Protein AF-A0A351KE47-F1 (afdb_monomer)

Foldseek 3Di:
DDDDDDDPDPPDPPVVDDPPPPDPDDPDDPDDDQKDKDWDWDFDDWDADPPDNKIKTKTFAQAQPDKIKMAMGGPAWWKFWDDPNRHGDGTDDRSIDIADHRGITMMITDHPCPDD

Sequence (116 aa):
TPIISYQGAQFKNNTTYFVITNPDTKDLPLDYSAFEIMGDVILSTVKKREGKDDLVIRFYNPDRAVNREAAFKGAEGEVYESTLDENPILKIDDGKIKVGTCEVKSIIYSPINIGR

Radius of gyration: 18.28 Å; Cα contacts (8 Å, |Δi|>4): 196; chains: 1; bounding box: 32×36×56 Å

Secondary structure (DSSP, 8-state):
---------TT-----S------S---S-SS--SEEEEESSEEEEEEEPTTSSPEEEEEE---SS--EEEEEEESSEEEEEE-TTS-EEEE-SS-EEEE-TT-EEEEEEEE-----

Solvent-accessible surface area (backbone atoms only — not comparable to full-atom values): 7388 Å² total; per-residue (Å²): 131,87,86,84,80,78,84,80,61,101,82,64,91,70,90,82,60,87,78,78,79,77,65,97,66,85,84,71,64,93,81,76,67,79,56,47,78,47,65,73,57,42,81,74,46,78,46,68,35,87,98,48,91,31,35,34,39,29,37,35,24,87,39,83,86,54,67,33,49,34,42,49,45,64,76,54,62,50,38,25,38,27,47,95,86,72,47,77,77,47,80,44,88,83,33,66,44,79,29,46,51,64,28,76,45,33,33,37,40,40,63,62,77,75,79,129

Mean predicted aligned error: 10.81 Å

Structure (mmCIF, N/CA/C/O backbone):
data_AF-A0A351KE47-F1
#
_entry.id   AF-A0A351KE47-F1
#
loop_
_atom_site.group_PDB
_atom_site.id
_atom_site.type_symbol
_atom_site.label_atom_id
_atom_site.label_alt_id
_atom_site.label_comp_id
_atom_site.label_asym_id
_atom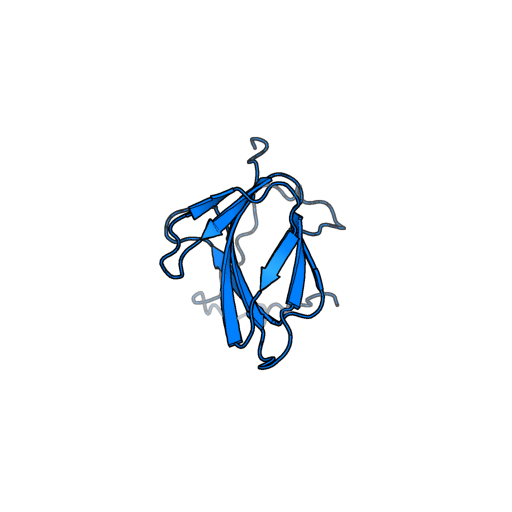_site.label_entity_id
_atom_site.label_seq_id
_atom_site.pdbx_PDB_ins_code
_atom_site.Cartn_x
_atom_site.Cartn_y
_atom_site.Cartn_z
_atom_site.occupancy
_atom_site.B_iso_or_equiv
_atom_site.auth_seq_id
_atom_site.auth_comp_id
_atom_site.auth_asym_id
_atom_site.auth_atom_id
_atom_site.pdbx_PDB_model_num
ATOM 1 N N . THR A 1 1 ? -4.425 -19.258 9.412 1.00 41.00 1 THR A N 1
ATOM 2 C CA . THR A 1 1 ? -3.682 -19.986 10.463 1.00 41.00 1 THR A CA 1
ATOM 3 C C . THR A 1 1 ? -4.041 -19.386 11.805 1.00 41.00 1 THR A C 1
ATOM 5 O O . THR A 1 1 ? -3.817 -18.191 11.951 1.00 41.00 1 THR A O 1
ATOM 8 N N . PRO A 1 2 ? -4.648 -20.120 12.751 1.00 32.34 2 PRO A N 1
ATOM 9 C CA . PRO A 1 2 ? -4.945 -19.556 14.063 1.00 32.34 2 PRO A CA 1
ATOM 10 C C . PRO A 1 2 ? -3.640 -19.299 14.822 1.00 32.34 2 PRO A C 1
ATOM 12 O O . PRO A 1 2 ? -2.743 -20.143 14.837 1.00 32.34 2 PRO A O 1
ATOM 15 N N . ILE A 1 3 ? -3.530 -18.125 15.441 1.00 37.03 3 ILE A N 1
ATOM 16 C CA . ILE A 1 3 ? -2.455 -17.827 16.386 1.00 37.03 3 ILE A CA 1
ATOM 17 C C . ILE A 1 3 ? -2.830 -18.511 17.700 1.00 37.03 3 ILE A C 1
ATOM 19 O O . ILE A 1 3 ? -3.773 -18.100 18.371 1.00 37.03 3 ILE A O 1
ATOM 23 N N . ILE A 1 4 ? -2.108 -19.571 18.054 1.00 43.22 4 ILE A N 1
ATOM 24 C CA . ILE A 1 4 ? -2.236 -20.236 19.352 1.00 43.22 4 ILE A CA 1
ATOM 25 C C . ILE A 1 4 ? -1.148 -19.655 20.255 1.00 43.22 4 ILE A C 1
ATOM 27 O O . ILE A 1 4 ? 0.037 -19.894 20.027 1.00 43.22 4 ILE A O 1
ATOM 31 N N . SER A 1 5 ? -1.538 -18.872 21.263 1.00 45.22 5 SER A N 1
ATOM 32 C CA . SER A 1 5 ? -0.629 -18.429 22.320 1.00 45.22 5 SER A CA 1
ATOM 33 C C . SER A 1 5 ? -0.775 -19.343 23.538 1.00 45.22 5 SER A C 1
ATOM 35 O O . SER A 1 5 ? -1.878 -19.631 24.000 1.00 45.22 5 SER A O 1
ATOM 37 N N . TYR A 1 6 ? 0.350 -19.828 24.058 1.00 42.88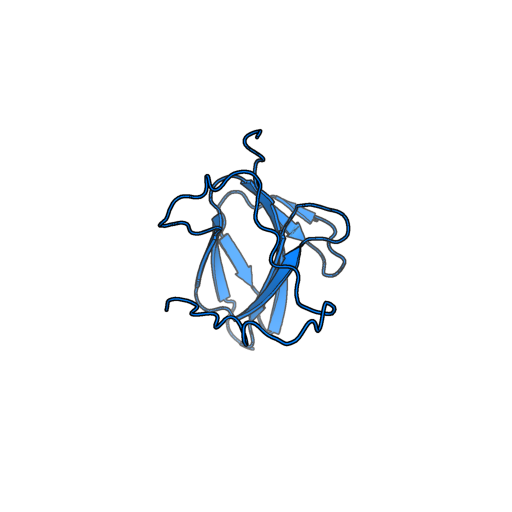 6 TYR A N 1
ATOM 38 C CA . TYR A 1 6 ? 0.385 -20.581 25.307 1.00 42.88 6 TYR A CA 1
ATOM 39 C C . TYR A 1 6 ? 0.663 -19.610 26.454 1.00 42.88 6 TYR A C 1
ATOM 41 O O . TYR A 1 6 ? 1.695 -18.936 26.460 1.00 42.88 6 TYR A O 1
ATOM 49 N N . GLN A 1 7 ? -0.230 -19.551 27.447 1.00 44.59 7 GLN A N 1
ATOM 50 C CA . GLN A 1 7 ? 0.125 -18.964 28.736 1.00 44.59 7 GLN A CA 1
ATOM 51 C C . GLN A 1 7 ? 1.203 -19.839 29.381 1.00 44.59 7 GLN A C 1
ATOM 53 O O . GLN A 1 7 ? 0.963 -20.985 29.763 1.00 44.59 7 GLN A O 1
ATOM 58 N N . GLY A 1 8 ? 2.415 -19.296 29.481 1.00 38.25 8 GLY A N 1
ATOM 59 C CA . GLY A 1 8 ? 3.509 -19.929 30.198 1.00 38.25 8 GLY A CA 1
ATOM 60 C C . GLY A 1 8 ? 3.243 -19.922 31.700 1.00 38.25 8 GLY A C 1
ATOM 61 O O . GLY A 1 8 ? 3.549 -18.938 32.355 1.00 38.25 8 GLY A O 1
ATOM 62 N N . ALA A 1 9 ? 2.725 -21.044 32.204 1.00 44.25 9 ALA A N 1
ATOM 63 C CA . ALA A 1 9 ? 2.771 -21.526 33.587 1.00 44.25 9 ALA A CA 1
ATOM 64 C C . ALA A 1 9 ? 2.211 -20.617 34.708 1.00 44.25 9 ALA A C 1
ATOM 66 O O . ALA A 1 9 ? 2.675 -19.515 34.975 1.00 44.25 9 ALA A O 1
ATOM 67 N N . GLN A 1 10 ? 1.298 -21.190 35.494 1.00 46.72 10 GLN A N 1
ATOM 68 C CA . GLN A 1 10 ? 0.552 -20.574 36.603 1.00 46.72 10 GLN A CA 1
ATOM 69 C C . GLN A 1 10 ? 1.398 -20.131 37.829 1.00 46.72 10 GLN A C 1
ATOM 71 O O . GLN A 1 10 ? 0.829 -19.774 38.852 1.00 46.72 10 GLN A O 1
ATOM 76 N N . PHE A 1 11 ? 2.740 -20.143 37.771 1.00 48.31 11 PHE A N 1
ATOM 77 C CA . PHE A 1 11 ? 3.593 -19.973 38.966 1.00 48.31 11 PHE A CA 1
ATOM 78 C C . PHE A 1 11 ? 4.885 -19.154 38.788 1.00 48.31 11 PHE A C 1
ATOM 80 O O . PHE A 1 11 ? 5.755 -19.202 39.657 1.00 48.31 11 PHE A O 1
ATOM 87 N N . LYS A 1 12 ? 5.050 -18.365 37.718 1.00 43.16 12 LYS A N 1
ATOM 88 C CA . LYS A 1 12 ? 6.166 -17.400 37.640 1.00 43.16 12 LYS A CA 1
ATOM 89 C C . LYS A 1 12 ? 5.663 -16.013 37.254 1.00 43.16 12 LYS A C 1
ATOM 91 O O . LYS A 1 12 ? 5.354 -15.753 36.101 1.00 43.16 12 LYS A O 1
ATOM 96 N N . ASN A 1 13 ? 5.597 -15.118 38.238 1.00 44.00 13 ASN A N 1
ATOM 97 C CA . ASN A 1 13 ? 5.457 -13.677 38.038 1.00 44.00 13 ASN A CA 1
ATOM 98 C C . ASN A 1 13 ? 6.695 -13.150 37.283 1.00 44.00 13 ASN A C 1
ATOM 100 O O . ASN A 1 13 ? 7.624 -12.690 37.940 1.00 44.00 13 ASN A O 1
ATOM 104 N N . ASN A 1 14 ? 6.761 -13.198 35.941 1.00 37.78 14 ASN A N 1
ATOM 105 C CA . ASN A 1 14 ? 7.672 -12.263 35.268 1.00 37.78 14 ASN A CA 1
ATOM 106 C C . ASN A 1 14 ? 7.128 -10.841 35.217 1.00 37.78 14 ASN A C 1
ATOM 108 O O . ASN A 1 14 ? 7.978 -9.996 35.234 1.00 37.78 14 ASN A O 1
ATOM 112 N N . THR A 1 15 ? 5.846 -10.461 35.183 1.00 41.84 15 THR A N 1
ATOM 113 C CA . THR A 1 15 ? 5.404 -9.026 35.103 1.00 41.84 15 THR A CA 1
ATOM 114 C C . THR A 1 15 ? 6.065 -8.099 34.042 1.00 41.84 15 THR A C 1
ATOM 116 O O . THR A 1 15 ? 5.586 -6.996 33.828 1.00 41.84 15 THR A O 1
ATOM 119 N N . THR A 1 16 ? 7.074 -8.541 33.292 1.00 42.34 16 THR A N 1
ATOM 120 C CA . THR A 1 16 ? 7.743 -7.869 32.167 1.00 42.34 16 THR A CA 1
ATOM 121 C C . THR A 1 16 ? 7.185 -8.407 30.849 1.00 42.34 16 THR A C 1
ATOM 123 O O . THR A 1 16 ? 7.882 -8.538 29.845 1.00 42.34 16 THR A O 1
ATOM 126 N N . TYR A 1 17 ? 5.939 -8.873 30.896 1.00 42.75 17 TYR A N 1
ATOM 127 C CA . TYR A 1 17 ? 5.290 -9.606 29.827 1.00 42.75 17 TYR A CA 1
ATOM 128 C C . TYR A 1 17 ? 4.590 -8.629 28.898 1.00 42.75 17 TYR A C 1
ATOM 130 O O . TYR A 1 17 ? 3.966 -7.677 29.359 1.00 42.75 17 TYR A O 1
ATOM 138 N N . PHE A 1 18 ? 4.667 -8.905 27.597 1.00 44.03 18 PHE A N 1
A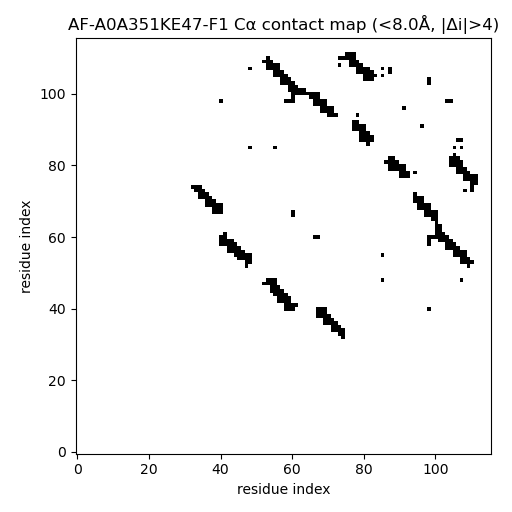TOM 139 C CA . PHE A 1 18 ? 3.775 -8.352 26.586 1.00 44.03 18 PHE A CA 1
ATOM 140 C C . PHE A 1 18 ? 2.354 -8.238 27.146 1.00 44.03 18 PHE A C 1
ATOM 142 O O . PHE A 1 18 ? 1.674 -9.245 27.357 1.00 44.03 18 PHE A O 1
ATOM 149 N N . VAL A 1 19 ? 1.926 -7.007 27.419 1.00 50.25 19 VAL A N 1
ATOM 150 C CA . VAL A 1 19 ? 0.553 -6.722 27.812 1.00 50.25 19 VAL A CA 1
ATOM 151 C C . VAL A 1 19 ? -0.270 -6.876 26.547 1.00 50.25 19 VAL A C 1
ATOM 153 O O . VAL A 1 19 ? -0.312 -5.984 25.704 1.00 50.25 19 VAL A O 1
ATOM 156 N N . ILE A 1 20 ? -0.894 -8.039 26.387 1.00 54.09 20 ILE A N 1
ATOM 157 C CA . ILE A 1 20 ? -2.021 -8.162 25.472 1.00 54.09 20 ILE A CA 1
ATOM 158 C C . ILE A 1 20 ? -3.135 -7.374 26.150 1.00 54.09 20 ILE A C 1
ATOM 160 O O . ILE A 1 20 ? -3.738 -7.846 27.114 1.00 54.09 20 ILE A O 1
ATOM 164 N N . THR A 1 21 ? -3.332 -6.131 25.714 1.00 54.06 21 THR A N 1
ATOM 165 C CA . THR A 1 21 ? -4.446 -5.304 26.162 1.00 54.06 21 THR A CA 1
ATOM 166 C C . THR A 1 21 ? -5.727 -6.063 25.852 1.00 54.06 21 THR A C 1
ATOM 168 O O . THR A 1 21 ? -6.050 -6.320 24.695 1.00 54.06 21 THR A O 1
ATOM 171 N N . ASN A 1 22 ? -6.426 -6.496 26.899 1.00 57.59 22 ASN A N 1
ATOM 172 C CA . ASN A 1 22 ? -7.755 -7.060 26.750 1.00 57.59 22 ASN A CA 1
ATOM 173 C C . ASN A 1 22 ? -8.682 -5.857 26.536 1.00 57.59 22 ASN A C 1
ATOM 175 O O . ASN A 1 22 ? -8.801 -5.050 27.458 1.00 57.59 22 ASN A O 1
ATOM 179 N N . PRO A 1 23 ? -9.241 -5.659 25.332 1.00 62.56 23 PRO A N 1
ATOM 180 C CA . PRO A 1 23 ? -10.085 -4.503 25.083 1.00 62.56 23 PRO A CA 1
ATOM 181 C C . PRO A 1 23 ? -11.357 -4.613 25.930 1.00 62.56 23 PRO A C 1
ATOM 183 O O . PRO A 1 23 ? -11.851 -5.721 26.160 1.00 62.56 23 PRO A O 1
ATOM 186 N N . ASP A 1 24 ? -11.881 -3.470 26.374 1.00 60.19 24 ASP A N 1
ATOM 187 C CA . ASP A 1 24 ? -13.102 -3.408 27.187 1.00 60.19 24 ASP A CA 1
ATOM 188 C C . ASP A 1 24 ? -14.310 -4.002 26.442 1.00 60.19 24 ASP A C 1
ATOM 190 O O . ASP A 1 24 ? -15.202 -4.585 27.059 1.00 60.19 24 ASP A O 1
ATOM 194 N N . THR A 1 25 ? -14.296 -3.931 25.106 1.00 63.22 25 THR A N 1
ATOM 195 C CA . THR A 1 25 ? -15.291 -4.542 24.223 1.00 63.22 25 THR A CA 1
ATOM 196 C C . THR A 1 25 ? -14.632 -5.345 23.095 1.00 63.22 25 THR A C 1
ATOM 198 O O . THR A 1 25 ? -13.545 -5.021 22.608 1.00 63.22 25 THR A O 1
ATOM 201 N N . LYS A 1 26 ? -15.266 -6.453 22.690 1.00 65.06 26 LYS A N 1
ATOM 202 C CA . LYS A 1 26 ? -14.775 -7.382 21.654 1.00 65.06 26 LYS A CA 1
ATOM 203 C C . LYS A 1 26 ? -15.735 -7.383 20.472 1.00 65.06 26 LYS A C 1
ATOM 205 O O . LYS A 1 26 ? -16.341 -8.401 20.158 1.00 65.06 26 LYS A O 1
ATOM 210 N N . ASP A 1 27 ? -15.849 -6.224 19.837 1.00 74.44 27 ASP A N 1
ATOM 211 C CA . ASP A 1 27 ? -16.890 -5.963 18.834 1.00 74.44 27 ASP A CA 1
ATOM 212 C C . ASP A 1 27 ? -16.406 -6.168 17.388 1.00 74.44 27 ASP A C 1
ATOM 214 O O . ASP A 1 27 ? -17.112 -5.838 16.439 1.00 74.44 27 ASP A O 1
ATOM 218 N N . LEU A 1 28 ? -15.190 -6.695 17.192 1.00 75.69 28 LEU A N 1
ATOM 219 C CA . LEU A 1 28 ? -14.679 -6.991 15.852 1.00 75.69 28 LEU A CA 1
ATOM 220 C C . LEU A 1 28 ? -15.325 -8.275 15.307 1.00 75.69 28 LEU A C 1
ATOM 222 O O . LEU A 1 28 ? -15.395 -9.271 16.035 1.00 75.69 28 LEU A O 1
ATOM 226 N N . PRO A 1 29 ? -15.762 -8.286 14.034 1.00 80.62 29 PRO A N 1
ATOM 227 C CA . PRO A 1 29 ? -16.315 -9.484 13.423 1.00 80.62 29 PRO A CA 1
ATOM 228 C C . PRO A 1 29 ? -15.257 -10.590 13.349 1.00 80.62 29 PRO A C 1
ATOM 230 O O . PRO A 1 29 ? -14.061 -10.323 13.234 1.00 80.62 29 PRO A O 1
ATOM 233 N N . LEU A 1 30 ? -15.713 -11.846 13.419 1.00 81.62 30 LEU A N 1
ATOM 234 C CA . LEU A 1 30 ? -14.836 -13.023 13.380 1.00 81.62 30 LEU A CA 1
ATOM 235 C C . LEU A 1 30 ? -14.048 -13.114 12.068 1.00 81.62 30 LEU A C 1
ATOM 237 O O . LEU A 1 30 ? -12.884 -13.511 12.079 1.00 81.62 30 LEU A O 1
ATOM 241 N N . ASP A 1 31 ? -14.673 -12.689 10.972 1.00 83.81 31 ASP A N 1
ATOM 242 C CA . ASP A 1 31 ? -14.062 -12.573 9.656 1.00 83.81 31 ASP A CA 1
ATOM 243 C C . ASP A 1 31 ? -13.902 -11.088 9.315 1.00 83.81 31 ASP A C 1
ATOM 245 O O . ASP A 1 31 ? -14.874 -10.385 9.033 1.00 83.81 31 ASP A O 1
ATOM 249 N N . TYR A 1 32 ? -12.662 -10.599 9.376 1.00 80.62 32 TYR A N 1
ATOM 250 C CA . TYR A 1 32 ? -12.331 -9.198 9.130 1.00 80.62 32 TYR A CA 1
ATOM 251 C C . TYR A 1 32 ? -11.027 -9.066 8.346 1.00 80.62 32 TYR A C 1
ATOM 253 O O . TYR A 1 32 ? -9.995 -9.613 8.740 1.00 80.62 32 TYR A O 1
ATOM 261 N N . SER A 1 33 ? -11.063 -8.279 7.271 1.00 83.50 33 SER A N 1
ATOM 262 C CA . SER A 1 33 ? -9.872 -7.803 6.574 1.00 83.50 33 SER A CA 1
ATOM 263 C C . SER A 1 33 ? -9.777 -6.292 6.746 1.00 83.50 33 SER A C 1
ATOM 265 O O . SER A 1 33 ? -10.689 -5.565 6.359 1.00 83.50 33 SER A O 1
ATOM 267 N N . ALA A 1 34 ? -8.683 -5.809 7.339 1.00 82.38 34 ALA A N 1
ATOM 268 C CA . ALA A 1 34 ? -8.466 -4.370 7.505 1.00 82.38 34 ALA A CA 1
ATOM 269 C C . ALA A 1 34 ? -8.275 -3.664 6.153 1.00 82.38 34 ALA A C 1
ATOM 271 O O . ALA A 1 34 ? -8.701 -2.522 5.971 1.00 82.38 34 ALA A O 1
ATOM 272 N N . PHE A 1 35 ? -7.614 -4.353 5.224 1.00 89.00 35 PHE A N 1
ATOM 273 C CA . PHE A 1 35 ? -7.428 -3.957 3.838 1.00 89.00 35 PHE A CA 1
ATOM 274 C C . PHE A 1 35 ? -6.949 -5.160 3.019 1.00 89.00 35 PHE A C 1
ATOM 276 O O . PHE A 1 35 ? -6.375 -6.113 3.546 1.00 89.00 35 PHE A O 1
ATOM 283 N N . GLU A 1 36 ? -7.121 -5.073 1.710 1.00 90.81 36 GLU A N 1
ATOM 284 C CA . GLU A 1 36 ? -6.645 -6.034 0.727 1.00 90.81 36 GLU A CA 1
ATOM 285 C C . GLU A 1 36 ? -5.700 -5.343 -0.258 1.00 90.81 36 GLU A C 1
ATOM 287 O O . GLU A 1 36 ? -5.894 -4.184 -0.633 1.00 90.81 36 GLU A O 1
ATOM 292 N N . ILE A 1 37 ? -4.667 -6.070 -0.679 1.00 92.25 37 ILE A N 1
ATOM 293 C CA . ILE A 1 37 ? -3.718 -5.641 -1.706 1.00 92.25 37 ILE A CA 1
ATOM 294 C C . ILE A 1 37 ? -3.651 -6.745 -2.753 1.00 92.25 37 ILE A C 1
ATOM 296 O O . ILE A 1 37 ? -3.415 -7.906 -2.424 1.00 92.25 37 ILE A O 1
ATOM 300 N N . MET A 1 38 ? -3.827 -6.375 -4.016 1.00 92.62 38 MET A N 1
ATOM 301 C CA . MET A 1 38 ? -3.719 -7.273 -5.163 1.00 92.62 38 MET A CA 1
ATOM 302 C C . MET A 1 38 ? -2.720 -6.703 -6.164 1.00 92.62 38 MET A C 1
ATOM 304 O O . MET A 1 38 ? -2.702 -5.497 -6.376 1.00 92.62 38 MET A O 1
ATOM 308 N N . GLY A 1 39 ? -1.923 -7.545 -6.817 1.00 92.06 39 GLY A N 1
ATOM 309 C CA . GLY A 1 39 ? -0.987 -7.115 -7.858 1.00 92.06 39 GLY A CA 1
ATOM 310 C C . GLY A 1 39 ? 0.399 -7.727 -7.705 1.00 92.06 39 GLY A C 1
ATOM 311 O O . GLY A 1 39 ? 0.654 -8.494 -6.780 1.00 92.06 39 GLY A O 1
ATOM 312 N N . ASP A 1 40 ? 1.285 -7.381 -8.634 1.00 91.50 40 ASP A N 1
ATOM 313 C CA . ASP A 1 40 ? 2.648 -7.918 -8.708 1.00 91.50 40 ASP A CA 1
ATOM 314 C C . ASP A 1 40 ? 3.660 -6.893 -8.176 1.00 91.50 40 ASP A C 1
ATOM 316 O O . ASP A 1 40 ? 4.451 -6.312 -8.917 1.00 91.50 40 ASP A O 1
ATOM 320 N N . VAL A 1 41 ? 3.557 -6.602 -6.877 1.00 93.50 41 VAL A N 1
ATOM 321 C CA . VAL A 1 41 ? 4.452 -5.700 -6.139 1.00 93.50 41 VAL A CA 1
ATOM 322 C C . VAL A 1 41 ? 4.816 -6.312 -4.792 1.00 93.50 41 VAL A C 1
ATOM 324 O O . VAL A 1 41 ? 4.075 -7.118 -4.232 1.00 93.50 41 VAL A O 1
ATOM 327 N N . ILE A 1 42 ? 5.940 -5.885 -4.225 1.00 95.06 42 ILE A N 1
ATOM 328 C CA . ILE A 1 42 ? 6.347 -6.294 -2.883 1.00 95.06 42 ILE A CA 1
ATOM 329 C C . ILE A 1 42 ? 5.750 -5.320 -1.869 1.00 95.06 42 ILE A C 1
ATOM 331 O O . ILE A 1 42 ? 6.064 -4.132 -1.896 1.00 95.06 42 ILE A O 1
ATOM 335 N N . LEU A 1 43 ? 4.938 -5.820 -0.937 1.00 95.06 43 LEU A N 1
ATOM 336 C CA . LEU A 1 43 ? 4.535 -5.072 0.254 1.00 95.06 43 LEU A CA 1
ATOM 337 C C . LEU 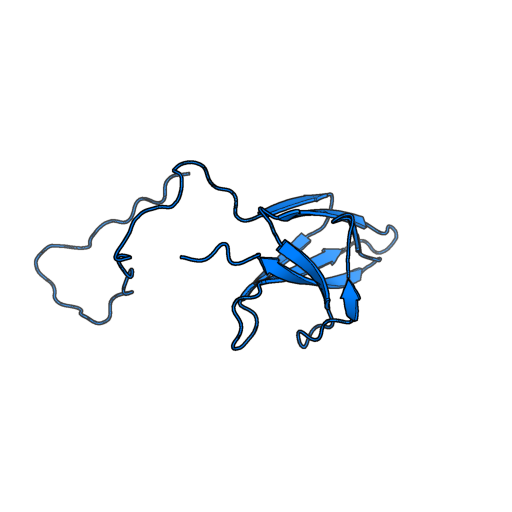A 1 43 ? 5.704 -5.044 1.244 1.00 95.06 43 LEU A C 1
ATOM 339 O O . LEU A 1 43 ? 6.039 -6.064 1.843 1.00 95.06 43 LEU A O 1
ATOM 343 N N . SER A 1 44 ? 6.345 -3.889 1.404 1.00 93.44 44 SER A N 1
ATOM 344 C CA . SER A 1 44 ? 7.560 -3.760 2.216 1.00 93.44 44 SER A CA 1
ATOM 345 C C . SER A 1 44 ? 7.294 -3.245 3.626 1.00 93.44 44 SER A C 1
ATOM 347 O O . SER A 1 44 ? 8.071 -3.516 4.540 1.00 93.44 44 SER A O 1
ATOM 349 N N . THR A 1 45 ? 6.227 -2.473 3.838 1.00 94.94 45 THR A N 1
ATOM 350 C CA . THR A 1 45 ? 5.915 -1.903 5.156 1.00 94.94 45 THR A CA 1
ATOM 351 C C . THR A 1 45 ? 4.423 -1.673 5.316 1.00 94.94 45 THR A C 1
ATOM 353 O O . THR A 1 45 ? 3.777 -1.157 4.408 1.00 94.94 45 THR A O 1
ATOM 356 N N . VAL A 1 46 ? 3.915 -1.994 6.506 1.00 94.75 46 VAL A N 1
ATOM 357 C CA . VAL A 1 46 ? 2.629 -1.530 7.033 1.00 94.75 46 VAL A CA 1
ATOM 358 C C . VAL A 1 46 ? 2.882 -1.087 8.471 1.00 94.75 46 VAL A C 1
ATOM 360 O O . VAL A 1 46 ? 3.322 -1.890 9.293 1.00 94.75 46 VAL A O 1
ATOM 363 N N . LYS A 1 47 ? 2.654 0.189 8.778 1.00 93.62 47 LYS A N 1
ATOM 364 C CA . LYS A 1 47 ? 2.810 0.740 10.134 1.00 93.62 47 LYS A CA 1
ATOM 365 C C . LYS A 1 47 ? 1.764 1.812 10.402 1.00 93.62 47 LYS A C 1
ATOM 367 O O . LYS A 1 47 ? 1.211 2.372 9.463 1.00 93.62 47 LYS A O 1
ATOM 372 N N . LYS A 1 48 ? 1.542 2.152 11.671 1.00 92.88 48 LYS A N 1
ATOM 373 C CA . LYS A 1 48 ? 0.881 3.418 12.006 1.00 92.88 48 LYS A CA 1
ATOM 374 C C . LYS A 1 48 ? 1.780 4.591 11.635 1.00 92.88 48 LYS A C 1
ATOM 376 O O . LYS A 1 48 ? 2.991 4.533 11.855 1.00 92.88 48 LYS A O 1
ATOM 381 N N . ARG A 1 49 ? 1.182 5.646 11.102 1.00 91.50 49 ARG A N 1
ATOM 382 C CA . ARG A 1 49 ? 1.832 6.936 10.907 1.00 91.50 49 ARG A CA 1
ATOM 383 C C . ARG A 1 49 ? 2.244 7.514 12.257 1.00 91.50 49 ARG A C 1
ATOM 385 O O . ARG A 1 49 ? 1.568 7.309 13.265 1.00 91.50 49 ARG A O 1
ATOM 392 N N . GLU A 1 50 ? 3.372 8.208 12.300 1.00 85.12 50 GLU A N 1
ATOM 393 C CA . GLU A 1 50 ? 3.876 8.729 13.570 1.00 85.12 50 GLU A CA 1
ATOM 394 C C . GLU A 1 50 ? 2.891 9.730 14.198 1.00 85.12 50 GLU A C 1
ATOM 396 O O . GLU A 1 50 ? 2.469 10.699 13.565 1.00 85.12 50 GLU A O 1
ATOM 401 N N . GLY A 1 51 ? 2.477 9.457 15.440 1.00 85.50 51 GLY A N 1
ATOM 402 C CA . GLY A 1 51 ? 1.539 10.299 16.190 1.00 85.50 51 GLY A CA 1
ATOM 403 C C . GLY A 1 51 ? 0.115 10.368 15.622 1.00 85.50 51 GLY A C 1
ATOM 404 O O . GLY A 1 51 ? -0.648 11.234 16.045 1.00 85.50 51 GLY A O 1
ATOM 405 N N . LYS A 1 52 ? -0.251 9.502 14.666 1.00 88.12 52 LYS A N 1
ATOM 406 C CA . LYS A 1 52 ? -1.563 9.501 14.003 1.00 88.12 52 LYS A CA 1
ATOM 407 C C . LYS A 1 52 ? -2.132 8.087 13.900 1.00 88.12 52 LYS A C 1
ATOM 409 O O . LYS A 1 52 ? -1.410 7.098 14.004 1.00 88.12 52 LYS A O 1
ATOM 414 N N . ASP A 1 53 ? -3.439 7.997 13.678 1.00 86.88 53 ASP A N 1
ATOM 415 C CA . ASP A 1 53 ? -4.129 6.715 13.494 1.00 86.88 53 ASP A CA 1
ATOM 416 C C . ASP A 1 53 ? -4.131 6.216 12.043 1.00 86.88 53 ASP A C 1
ATOM 418 O O . ASP A 1 53 ? -4.549 5.087 11.786 1.00 86.88 53 ASP A O 1
ATOM 422 N N . ASP A 1 54 ? -3.599 7.014 11.114 1.00 91.81 54 ASP A N 1
ATOM 423 C CA . ASP A 1 54 ? -3.416 6.614 9.721 1.00 91.81 54 ASP A CA 1
ATOM 424 C C . ASP A 1 54 ? -2.436 5.434 9.600 1.00 91.81 54 ASP A C 1
ATOM 426 O O . ASP A 1 54 ? -1.492 5.294 10.385 1.00 91.81 54 ASP A O 1
ATOM 430 N N . LEU A 1 55 ? -2.599 4.618 8.560 1.00 93.56 55 LEU A N 1
ATOM 431 C CA . LEU A 1 55 ? -1.642 3.580 8.187 1.00 93.56 55 LEU A CA 1
ATOM 432 C C . LEU A 1 55 ? -0.731 4.068 7.062 1.00 93.56 55 LEU A C 1
ATOM 434 O O . LEU A 1 55 ? -1.199 4.570 6.047 1.00 93.56 55 LEU A O 1
ATOM 438 N N . VAL A 1 56 ? 0.573 3.858 7.213 1.00 95.88 56 VAL A N 1
ATOM 439 C CA . VAL A 1 56 ? 1.571 4.015 6.152 1.00 95.88 56 VAL A CA 1
ATOM 440 C C . VAL A 1 56 ? 1.819 2.653 5.532 1.00 95.88 56 VAL A C 1
ATOM 442 O O . VAL A 1 56 ? 2.195 1.706 6.232 1.00 95.88 56 VAL A O 1
ATOM 445 N N . ILE A 1 57 ? 1.632 2.565 4.219 1.00 95.50 57 ILE A N 1
ATOM 446 C CA . ILE A 1 57 ? 1.781 1.334 3.447 1.00 95.50 57 ILE A CA 1
ATOM 447 C C . ILE A 1 57 ? 2.781 1.587 2.325 1.00 95.50 57 ILE A C 1
ATOM 449 O O . ILE A 1 57 ? 2.663 2.567 1.590 1.00 95.50 57 ILE A O 1
ATOM 453 N N . ARG A 1 58 ? 3.789 0.720 2.200 1.00 96.75 58 ARG A N 1
ATOM 454 C CA . ARG A 1 58 ? 4.849 0.865 1.196 1.00 96.75 58 ARG A CA 1
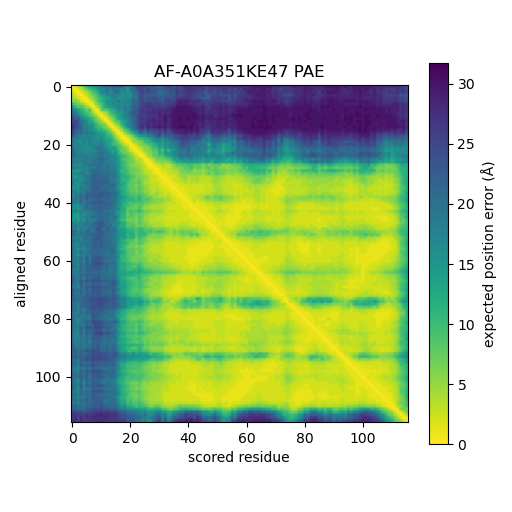ATOM 455 C C . ARG A 1 58 ? 4.925 -0.331 0.270 1.00 96.75 58 ARG A C 1
ATOM 457 O O . ARG A 1 58 ? 4.930 -1.479 0.713 1.00 96.75 58 ARG A O 1
ATOM 464 N N . PHE A 1 59 ? 5.067 -0.024 -1.009 1.00 96.62 59 PHE A N 1
ATOM 465 C CA . PHE A 1 59 ? 5.235 -0.972 -2.095 1.00 96.62 59 PHE A CA 1
ATOM 466 C C . PHE A 1 59 ? 6.617 -0.807 -2.703 1.00 96.62 59 PHE A C 1
ATOM 468 O O . PHE A 1 59 ? 7.146 0.301 -2.767 1.00 96.62 59 PHE A O 1
ATOM 475 N N . TYR A 1 60 ? 7.190 -1.903 -3.172 1.00 96.69 60 TYR A N 1
ATOM 476 C CA . TYR A 1 60 ? 8.436 -1.899 -3.914 1.00 96.69 60 TYR A CA 1
ATOM 477 C C . TYR A 1 60 ? 8.300 -2.740 -5.178 1.00 96.69 60 TYR A C 1
ATOM 479 O O . TYR A 1 60 ? 7.804 -3.868 -5.135 1.00 96.69 60 TYR A O 1
ATOM 487 N N . ASN A 1 61 ? 8.766 -2.192 -6.295 1.00 96.94 61 ASN A N 1
ATOM 488 C CA . ASN A 1 61 ? 8.908 -2.915 -7.548 1.00 96.94 61 ASN A CA 1
ATOM 489 C C . ASN A 1 61 ? 10.400 -3.185 -7.821 1.00 96.94 61 ASN A C 1
ATOM 491 O O . ASN A 1 61 ? 11.126 -2.245 -8.141 1.00 96.94 61 ASN A O 1
ATOM 495 N N . PRO A 1 62 ? 10.878 -4.441 -7.726 1.00 95.44 62 PRO A N 1
ATOM 496 C CA . PRO A 1 62 ? 12.271 -4.779 -8.023 1.00 95.44 62 PRO A CA 1
ATOM 497 C C . PRO A 1 62 ? 12.588 -4.854 -9.525 1.00 95.44 62 PRO A C 1
ATOM 499 O O . PRO A 1 62 ? 13.754 -5.017 -9.891 1.00 95.44 62 PRO A O 1
ATOM 502 N N . ASP A 1 63 ? 11.575 -4.801 -10.392 1.00 95.88 63 ASP A N 1
ATOM 503 C CA . ASP A 1 63 ? 11.737 -4.924 -11.836 1.00 95.88 63 ASP A CA 1
ATOM 504 C C . ASP A 1 63 ? 12.411 -3.672 -12.415 1.00 95.88 63 ASP A C 1
ATOM 506 O O . ASP A 1 63 ? 12.096 -2.537 -12.053 1.00 95.88 63 ASP A O 1
ATOM 510 N N . ARG A 1 64 ? 13.361 -3.889 -13.327 1.00 95.25 64 ARG A N 1
ATOM 511 C CA . ARG A 1 64 ? 14.146 -2.828 -13.974 1.00 95.25 64 ARG A CA 1
ATOM 512 C C . ARG A 1 64 ? 13.571 -2.386 -15.314 1.00 95.25 64 ARG A C 1
ATOM 514 O O . ARG A 1 64 ? 14.011 -1.373 -15.845 1.00 95.25 64 ARG A O 1
ATOM 521 N N . ALA A 1 65 ? 12.659 -3.165 -15.882 1.00 95.25 65 ALA A N 1
ATOM 522 C CA . ALA A 1 65 ? 12.141 -2.971 -17.229 1.00 95.25 65 ALA A CA 1
ATOM 523 C C . ALA A 1 65 ? 10.638 -2.680 -17.242 1.00 95.25 65 ALA A C 1
ATOM 525 O O . ALA A 1 65 ? 10.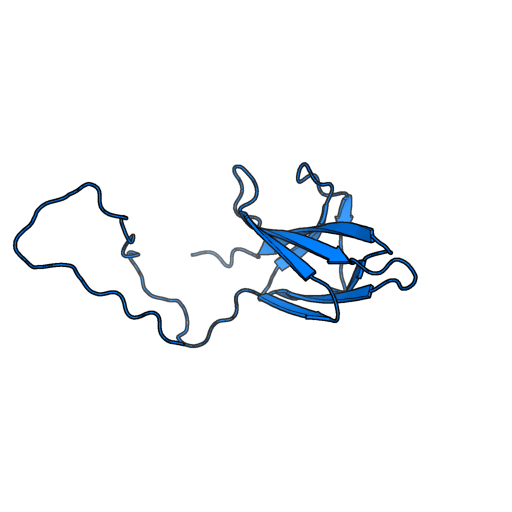161 -2.003 -18.151 1.00 95.25 65 ALA A O 1
ATOM 526 N N . VAL A 1 66 ? 9.891 -3.184 -16.255 1.00 96.06 66 VAL A N 1
ATOM 527 C CA . VAL A 1 66 ? 8.426 -3.149 -16.266 1.00 96.06 66 VAL A CA 1
ATOM 528 C C . VAL A 1 66 ? 7.872 -2.434 -15.035 1.00 96.06 66 VAL A C 1
ATOM 530 O O . VAL A 1 66 ? 8.196 -2.766 -13.894 1.00 96.06 66 VAL A O 1
ATOM 533 N N . ASN A 1 67 ? 6.991 -1.460 -15.271 1.00 95.19 67 ASN A N 1
ATOM 534 C CA . ASN A 1 67 ? 6.182 -0.858 -14.215 1.00 95.19 67 ASN A CA 1
ATOM 535 C C . ASN A 1 67 ? 5.142 -1.865 -13.725 1.00 95.19 67 ASN A C 1
ATOM 537 O O . ASN A 1 67 ? 4.555 -2.604 -14.514 1.00 95.19 67 ASN A O 1
ATOM 541 N N . ARG A 1 68 ? 4.882 -1.860 -12.425 1.00 95.44 68 ARG A N 1
ATOM 542 C CA . ARG A 1 68 ? 3.906 -2.742 -11.795 1.00 95.44 68 ARG A CA 1
ATOM 543 C C . ARG A 1 68 ? 2.733 -1.938 -11.273 1.00 95.44 68 ARG A C 1
ATOM 545 O O . ARG A 1 68 ? 2.833 -0.738 -11.026 1.00 95.44 68 ARG A O 1
ATOM 552 N N . GLU A 1 69 ? 1.609 -2.612 -11.117 1.00 94.00 69 GLU A N 1
ATOM 553 C CA . GLU A 1 69 ? 0.409 -2.021 -10.548 1.00 94.00 69 GLU A CA 1
ATOM 554 C C . GLU A 1 69 ? -0.063 -2.866 -9.374 1.00 94.00 69 GLU A C 1
ATOM 556 O O . GLU A 1 69 ? 0.034 -4.098 -9.388 1.00 94.00 69 GLU A O 1
ATOM 561 N N . ALA A 1 70 ? -0.577 -2.177 -8.365 1.00 93.62 70 ALA A N 1
ATOM 562 C CA . ALA A 1 70 ? -1.283 -2.766 -7.251 1.00 93.62 70 ALA A CA 1
ATOM 563 C C . ALA A 1 70 ? -2.665 -2.131 -7.126 1.00 93.62 70 ALA A C 1
ATOM 565 O O . ALA A 1 70 ? -2.840 -0.940 -7.378 1.00 93.62 70 ALA A O 1
ATOM 566 N N . ALA A 1 71 ? -3.645 -2.923 -6.725 1.00 93.44 71 ALA A N 1
ATOM 567 C CA . ALA A 1 71 ? -4.943 -2.454 -6.287 1.00 93.44 71 ALA A CA 1
ATOM 568 C C . ALA A 1 71 ? -5.003 -2.575 -4.766 1.00 93.44 71 ALA A C 1
ATOM 570 O O . ALA A 1 71 ? -4.782 -3.653 -4.213 1.00 93.44 71 ALA A O 1
ATOM 571 N N . PHE A 1 72 ? -5.290 -1.463 -4.104 1.00 92.06 72 PHE A N 1
ATOM 572 C CA . PHE A 1 72 ? -5.551 -1.385 -2.680 1.00 92.06 72 PHE A CA 1
ATOM 573 C C . PHE A 1 72 ? -7.050 -1.222 -2.450 1.00 92.06 72 PHE A C 1
ATOM 575 O O . PHE A 1 72 ? -7.690 -0.364 -3.059 1.00 92.06 72 PHE A O 1
ATOM 582 N N . LYS A 1 73 ? -7.598 -2.025 -1.541 1.00 89.25 73 LYS A N 1
ATOM 583 C CA . LYS A 1 73 ? -8.992 -1.943 -1.115 1.00 89.25 73 LYS A CA 1
ATOM 584 C C . LYS A 1 73 ? -9.053 -1.936 0.410 1.00 89.25 73 LYS A C 1
ATOM 586 O O . LYS A 1 73 ? -8.790 -2.953 1.042 1.00 89.25 73 LYS A O 1
ATOM 591 N N . GLY A 1 74 ? -9.369 -0.786 0.996 1.00 80.56 74 GLY A N 1
ATOM 592 C CA . GLY A 1 74 ? -9.648 -0.656 2.430 1.00 80.56 74 GLY A CA 1
ATOM 593 C C . GLY A 1 74 ? -11.110 -0.970 2.757 1.00 80.56 74 GLY A C 1
ATOM 594 O O . GLY A 1 74 ? -11.935 -1.060 1.849 1.00 80.56 74 GLY A O 1
ATOM 595 N N . ALA A 1 75 ? -11.422 -1.121 4.048 1.00 70.62 75 ALA A N 1
ATOM 596 C CA . ALA A 1 75 ? -12.801 -1.263 4.520 1.00 70.62 75 ALA A CA 1
ATOM 597 C C . ALA A 1 75 ? -13.637 -0.013 4.179 1.00 70.62 75 ALA A C 1
ATOM 599 O O . ALA A 1 75 ? -14.536 -0.093 3.351 1.00 70.62 75 ALA A O 1
ATOM 600 N N . GLU A 1 76 ? -13.284 1.140 4.753 1.00 78.75 76 GLU A N 1
ATOM 601 C CA . GLU A 1 76 ? -13.822 2.468 4.435 1.00 78.75 76 GLU A CA 1
ATOM 602 C C . GLU A 1 76 ? -12.770 3.512 4.831 1.00 78.75 76 GLU A C 1
ATOM 604 O O . GLU A 1 76 ? -12.305 3.529 5.973 1.00 78.75 76 GLU A O 1
ATOM 609 N N . GLY A 1 77 ? -12.348 4.371 3.904 1.00 85.06 77 GLY A N 1
ATOM 610 C CA . GLY A 1 77 ? -11.289 5.338 4.179 1.00 85.06 77 GLY A CA 1
ATOM 611 C C . GLY A 1 77 ? -10.783 6.064 2.947 1.00 85.06 77 GLY A C 1
ATOM 612 O O . GLY A 1 77 ? -11.149 5.748 1.817 1.00 85.06 77 GLY A O 1
ATOM 613 N N . GLU A 1 78 ? -9.914 7.036 3.185 1.00 91.62 78 GLU A N 1
ATOM 614 C CA . GLU A 1 78 ? -9.241 7.785 2.133 1.00 91.62 78 GLU A CA 1
ATOM 615 C C . GLU A 1 78 ? -7.814 7.279 1.942 1.00 91.62 78 GLU A C 1
ATOM 617 O O . GLU A 1 78 ? -7.136 6.900 2.900 1.00 91.62 78 GLU A O 1
ATOM 622 N N . VAL A 1 79 ? -7.352 7.283 0.694 1.00 93.88 79 VAL A N 1
ATOM 623 C CA . VAL A 1 79 ? -5.996 6.872 0.335 1.00 93.88 79 VAL A CA 1
ATOM 624 C C . VAL A 1 79 ? -5.279 8.048 -0.303 1.00 93.88 79 VAL A C 1
ATOM 626 O O . VAL A 1 79 ? -5.798 8.691 -1.215 1.00 93.88 79 VAL A O 1
ATOM 629 N N . TYR A 1 80 ? -4.065 8.307 0.162 1.00 95.12 80 TYR A N 1
ATOM 630 C CA . TYR A 1 80 ? -3.197 9.354 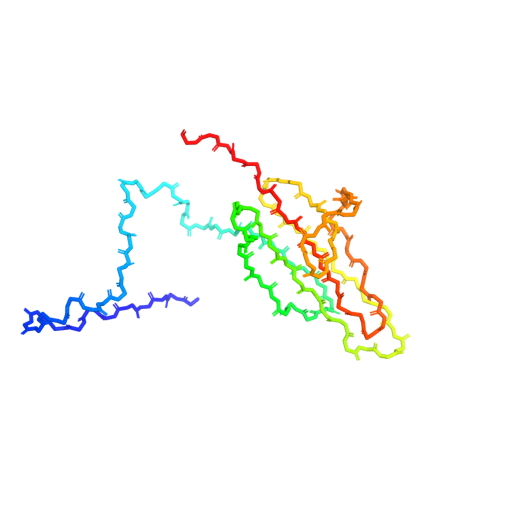-0.351 1.00 95.12 80 TYR A CA 1
ATOM 631 C C . TYR A 1 80 ? -1.855 8.759 -0.750 1.00 95.12 80 TYR A C 1
ATOM 633 O O . TYR A 1 80 ? -1.286 7.967 -0.007 1.00 95.12 80 TYR A O 1
ATOM 641 N N . GLU A 1 81 ? -1.306 9.166 -1.886 1.00 95.75 81 GLU A N 1
ATOM 642 C CA . GLU A 1 81 ? 0.120 9.002 -2.142 1.00 95.75 81 GLU A CA 1
ATOM 643 C C . GLU A 1 81 ? 0.907 9.837 -1.131 1.00 95.75 81 GLU A C 1
ATOM 645 O O . GLU A 1 81 ? 0.496 10.946 -0.778 1.00 95.75 81 GLU A O 1
ATOM 650 N N . SER A 1 82 ? 2.035 9.315 -0.660 1.00 95.81 82 SER A N 1
ATOM 651 C CA . SER A 1 82 ? 2.884 10.017 0.288 1.00 95.81 82 SER A CA 1
ATOM 652 C C . SER A 1 82 ? 4.353 9.953 -0.093 1.00 95.81 82 SER A C 1
ATOM 654 O O . SER A 1 82 ? 4.828 9.021 -0.740 1.00 95.81 82 SER A O 1
ATOM 656 N N . THR A 1 83 ? 5.106 10.921 0.405 1.00 94.88 83 THR A N 1
ATOM 657 C CA . THR A 1 83 ? 6.562 10.836 0.479 1.00 94.88 83 THR A CA 1
ATOM 658 C C . THR A 1 83 ? 6.997 9.795 1.526 1.00 94.88 83 THR A C 1
ATOM 660 O O . THR A 1 83 ? 6.188 9.278 2.309 1.00 94.88 83 THR A O 1
ATOM 663 N N . LEU A 1 84 ? 8.296 9.472 1.561 1.00 92.50 84 LEU A N 1
ATOM 664 C CA . LEU A 1 84 ? 8.860 8.534 2.542 1.00 92.50 84 LEU A CA 1
ATOM 665 C C . LEU A 1 84 ? 8.854 9.082 3.980 1.00 92.50 84 LEU A C 1
ATOM 667 O O . LEU A 1 84 ? 8.839 8.289 4.917 1.00 92.50 84 LEU A O 1
ATOM 671 N N . ASP A 1 85 ? 8.821 10.402 4.161 1.00 93.25 85 ASP A N 1
ATOM 672 C CA . ASP A 1 85 ? 8.630 11.100 5.442 1.00 93.25 85 ASP A CA 1
ATOM 673 C C . ASP A 1 85 ? 7.143 11.303 5.803 1.00 93.25 85 ASP A C 1
ATOM 675 O O . ASP A 1 85 ? 6.811 12.111 6.662 1.00 93.25 85 ASP A O 1
ATOM 679 N N . GLU A 1 86 ? 6.239 10.531 5.183 1.00 92.69 86 GLU A N 1
ATOM 680 C CA . GLU A 1 86 ? 4.823 10.429 5.569 1.00 92.69 86 GLU A CA 1
ATOM 681 C C . GLU A 1 86 ? 4.022 11.730 5.358 1.00 92.69 86 GLU A C 1
ATOM 683 O O . GLU A 1 86 ? 3.022 11.975 6.046 1.00 92.69 86 GLU A O 1
ATOM 688 N N . ASN A 1 87 ? 4.424 12.557 4.385 1.00 93.38 87 ASN A N 1
ATOM 689 C CA . ASN A 1 87 ? 3.665 13.728 3.952 1.00 93.38 87 ASN A CA 1
ATOM 690 C C . ASN A 1 87 ? 2.768 13.372 2.752 1.00 93.38 87 ASN A C 1
ATOM 692 O O . ASN A 1 87 ? 3.266 12.818 1.770 1.00 93.38 87 ASN A O 1
ATOM 696 N N . PRO A 1 88 ? 1.449 13.644 2.816 1.00 94.44 88 PRO A N 1
ATOM 697 C CA . PRO A 1 88 ? 0.533 13.352 1.718 1.00 94.44 88 PRO A CA 1
ATOM 698 C C . PRO A 1 88 ? 0.804 14.272 0.521 1.00 94.44 88 PRO A C 1
ATOM 700 O O . PRO A 1 88 ? 1.109 15.451 0.696 1.00 94.44 88 PRO A O 1
ATOM 703 N N . ILE A 1 89 ? 0.667 13.729 -0.687 1.00 94.31 89 ILE A N 1
ATOM 704 C CA . ILE A 1 89 ? 0.912 14.430 -1.953 1.00 94.31 89 ILE A CA 1
ATOM 705 C C . ILE A 1 89 ? -0.397 14.571 -2.735 1.00 94.31 89 ILE A C 1
ATOM 707 O O . ILE A 1 89 ? -0.842 15.683 -3.006 1.00 94.31 89 ILE A O 1
ATOM 711 N N . LEU A 1 90 ? -1.021 13.445 -3.094 1.00 94.50 90 LEU A N 1
ATOM 712 C CA . LEU A 1 90 ? -2.218 13.391 -3.937 1.00 94.50 90 LEU A CA 1
ATOM 713 C C . LEU A 1 90 ? -3.187 12.333 -3.420 1.00 94.50 90 LEU A C 1
ATOM 715 O O . LEU A 1 90 ? -2.763 11.286 -2.936 1.00 94.50 90 LEU A O 1
ATOM 719 N N . LYS A 1 91 ? -4.487 12.596 -3.548 1.00 93.69 91 LYS A N 1
ATOM 720 C CA . LYS A 1 91 ? -5.530 11.612 -3.247 1.00 93.69 91 LYS A CA 1
ATOM 721 C C . LYS A 1 91 ? -5.605 10.564 -4.362 1.00 93.69 91 LYS A C 1
ATOM 723 O O . LYS A 1 91 ? -5.485 10.905 -5.536 1.00 93.69 91 LYS A O 1
ATOM 728 N N . ILE A 1 92 ? -5.794 9.301 -3.985 1.00 92.56 92 ILE A N 1
ATOM 729 C CA . ILE A 1 92 ? -5.972 8.167 -4.896 1.00 92.56 92 ILE A CA 1
ATOM 730 C C . ILE A 1 92 ? -7.419 7.683 -4.766 1.00 92.56 92 ILE A C 1
ATOM 732 O O . ILE A 1 92 ? -7.765 7.035 -3.781 1.00 92.56 92 ILE A O 1
ATOM 736 N N . ASP A 1 93 ? -8.254 7.972 -5.764 1.00 85.31 93 ASP A N 1
ATOM 737 C CA . ASP A 1 93 ? -9.690 7.655 -5.702 1.00 85.31 93 ASP A CA 1
ATOM 738 C C . ASP A 1 93 ? -10.015 6.209 -6.130 1.00 85.31 93 ASP A C 1
ATOM 740 O O . ASP A 1 93 ? -10.901 5.576 -5.564 1.00 85.31 93 ASP A O 1
ATOM 744 N N . ASP A 1 94 ? -9.255 5.636 -7.069 1.00 83.44 94 ASP A N 1
ATOM 745 C CA . ASP A 1 94 ? -9.551 4.311 -7.648 1.00 83.44 94 ASP A CA 1
ATOM 746 C C . ASP A 1 94 ? -8.875 3.138 -6.913 1.00 83.44 94 ASP A C 1
ATOM 748 O O . ASP A 1 94 ? -8.939 1.992 -7.365 1.00 83.44 94 ASP A O 1
ATOM 752 N N . GLY A 1 95 ? -8.117 3.413 -5.845 1.00 85.62 95 GLY A N 1
ATOM 753 C CA . GLY A 1 95 ? -7.287 2.415 -5.154 1.00 85.62 95 GLY A CA 1
ATOM 754 C C . GLY A 1 95 ? -6.167 1.808 -6.015 1.00 85.62 95 GLY A C 1
ATOM 755 O O . GLY A 1 95 ? -5.457 0.913 -5.563 1.00 85.62 95 GLY A O 1
ATOM 756 N N . LYS A 1 96 ? -5.979 2.276 -7.256 1.00 93.00 96 LYS A N 1
ATOM 757 C CA . LYS A 1 96 ? -4.924 1.815 -8.165 1.00 93.00 96 LYS A CA 1
ATOM 758 C C . LYS A 1 96 ? -3.623 2.557 -7.903 1.00 93.00 96 LYS A C 1
ATOM 760 O O . LYS A 1 96 ? -3.563 3.781 -7.953 1.00 93.00 96 LYS A O 1
ATOM 765 N N . ILE A 1 97 ? -2.563 1.794 -7.692 1.00 93.94 97 ILE A N 1
ATOM 766 C CA . ILE A 1 97 ? -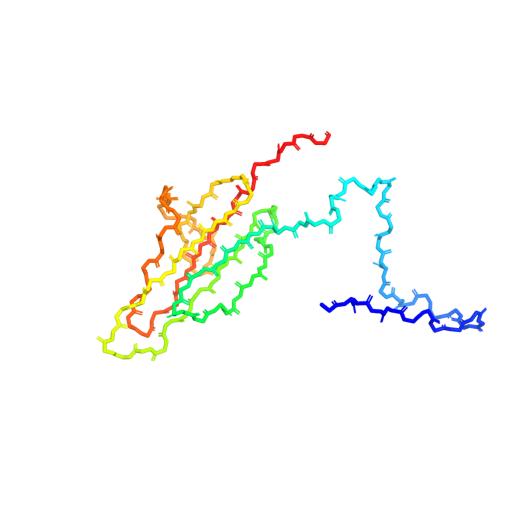1.244 2.275 -7.304 1.00 93.94 97 ILE A CA 1
ATOM 767 C C . ILE A 1 97 ? -0.257 1.802 -8.361 1.00 93.94 97 ILE A C 1
ATOM 769 O O . ILE A 1 97 ? 0.015 0.610 -8.488 1.00 93.94 97 ILE A O 1
ATOM 773 N N . LYS A 1 98 ? 0.282 2.743 -9.133 1.00 94.19 98 LYS A N 1
ATOM 774 C CA . LYS A 1 98 ? 1.321 2.463 -10.128 1.00 94.19 98 LYS A CA 1
ATOM 775 C C . LYS A 1 98 ? 2.684 2.585 -9.474 1.00 94.19 98 LYS A C 1
ATOM 777 O O . LYS A 1 98 ? 2.986 3.645 -8.939 1.00 94.19 98 LYS A O 1
ATOM 782 N N . VAL A 1 99 ? 3.490 1.535 -9.539 1.00 95.56 99 VAL A N 1
ATOM 783 C CA . VAL A 1 99 ? 4.845 1.478 -8.984 1.00 95.56 99 VAL A CA 1
ATOM 784 C C . VAL A 1 99 ? 5.828 1.298 -10.139 1.00 95.56 99 VAL A C 1
ATOM 786 O O . VAL A 1 99 ? 5.872 0.258 -10.799 1.00 95.56 99 VAL A O 1
ATOM 789 N N . GLY A 1 100 ? 6.593 2.342 -10.417 1.00 96.06 100 GLY A N 1
ATOM 790 C CA . GLY A 1 100 ? 7.615 2.393 -11.449 1.00 96.06 100 GLY A CA 1
ATOM 791 C C . GLY A 1 100 ? 8.748 1.395 -11.224 1.00 96.06 100 GLY A C 1
ATOM 792 O O . GLY A 1 100 ? 8.852 0.759 -10.176 1.00 96.06 100 GLY A O 1
ATOM 793 N N . THR A 1 101 ? 9.605 1.225 -12.224 1.00 96.88 101 THR A N 1
ATOM 794 C CA . THR A 1 101 ? 10.782 0.347 -12.132 1.00 96.88 101 THR A CA 1
ATOM 795 C C . THR A 1 101 ? 11.717 0.772 -11.003 1.00 96.88 101 THR A C 1
ATOM 797 O O . THR A 1 101 ? 12.077 1.949 -10.924 1.00 96.88 101 THR A O 1
ATOM 800 N N . CYS A 1 102 ? 12.152 -0.172 -10.165 1.00 96.00 102 CYS A N 1
ATOM 801 C CA . CYS A 1 102 ? 12.999 0.086 -8.992 1.00 96.00 102 CYS A CA 1
ATOM 802 C C . CYS A 1 102 ? 12.440 1.149 -8.022 1.00 96.00 102 CYS A C 1
ATOM 804 O O . CYS A 1 102 ? 13.206 1.751 -7.267 1.00 96.00 102 CYS A O 1
ATOM 806 N N . GLU A 1 103 ? 11.129 1.409 -8.036 1.00 96.38 103 GLU A N 1
ATOM 807 C CA . GLU A 1 103 ? 10.505 2.440 -7.206 1.00 96.38 103 GLU A CA 1
ATOM 808 C C . GLU A 1 103 ? 10.029 1.861 -5.870 1.00 96.38 103 GLU A C 1
ATOM 810 O O . GLU A 1 103 ? 9.427 0.784 -5.813 1.00 96.38 103 GLU A O 1
ATOM 815 N N . VAL A 1 104 ? 10.250 2.621 -4.794 1.00 96.69 104 VAL A N 1
ATOM 816 C CA . VAL A 1 104 ? 9.509 2.468 -3.539 1.00 96.69 104 VAL A CA 1
ATOM 817 C C . VAL A 1 104 ? 8.393 3.503 -3.522 1.00 96.69 104 VAL A C 1
ATOM 819 O O . VAL A 1 104 ? 8.665 4.700 -3.459 1.00 96.69 104 VAL A O 1
ATOM 822 N N . LYS A 1 105 ? 7.144 3.041 -3.542 1.00 96.19 105 LYS A N 1
ATOM 823 C CA . LYS A 1 105 ? 5.961 3.899 -3.458 1.00 96.19 105 LYS A CA 1
ATOM 824 C C . LYS A 1 105 ? 5.350 3.825 -2.071 1.00 96.19 105 LYS A C 1
ATOM 826 O O . LYS A 1 105 ? 5.199 2.735 -1.524 1.00 96.19 105 LYS A O 1
ATOM 831 N N . SER A 1 106 ? 4.992 4.972 -1.508 1.00 96.94 106 SER A N 1
ATOM 832 C CA . SER A 1 106 ? 4.350 5.065 -0.198 1.00 96.94 106 SER A CA 1
ATOM 833 C C . SER A 1 106 ? 2.943 5.627 -0.349 1.00 96.94 106 SER A C 1
ATOM 835 O O . SER A 1 106 ? 2.716 6.548 -1.131 1.00 96.94 106 SER A O 1
ATOM 837 N N . ILE A 1 107 ? 2.007 5.066 0.408 1.00 96.00 107 ILE A N 1
ATOM 838 C CA . ILE A 1 107 ? 0.655 5.591 0.557 1.00 96.00 107 ILE A CA 1
ATOM 839 C C . ILE A 1 107 ? 0.320 5.746 2.039 1.00 96.00 107 ILE A C 1
ATOM 841 O O . ILE A 1 107 ? 0.863 5.044 2.899 1.00 96.00 107 ILE A O 1
ATOM 845 N N . ILE A 1 108 ? -0.618 6.639 2.318 1.00 95.62 108 ILE A N 1
ATOM 846 C CA . ILE A 1 108 ? -1.272 6.803 3.607 1.00 95.62 108 ILE A CA 1
ATOM 847 C C . ILE A 1 108 ? -2.730 6.394 3.430 1.00 95.62 108 ILE A C 1
ATOM 849 O O . ILE A 1 108 ? -3.424 6.933 2.571 1.00 95.62 108 ILE A O 1
ATOM 853 N N . TYR A 1 109 ? -3.182 5.448 4.243 1.00 94.44 109 TYR A N 1
ATOM 854 C CA . TYR A 1 109 ? -4.584 5.077 4.361 1.00 94.44 109 TYR A CA 1
ATOM 855 C C . TYR A 1 109 ? -5.143 5.632 5.668 1.00 94.44 109 TYR A C 1
ATOM 857 O O . TYR A 1 109 ? -4.686 5.268 6.754 1.00 94.44 109 TYR A O 1
ATOM 865 N N . SER A 1 110 ? -6.137 6.500 5.546 1.00 91.38 110 SER A N 1
ATOM 866 C CA . SER A 1 110 ? -6.870 7.094 6.657 1.00 91.38 110 SER A CA 1
ATOM 867 C C . SER A 1 110 ? -8.239 6.415 6.741 1.00 91.38 110 SER A C 1
ATOM 869 O O . SER A 1 110 ? -9.143 6.796 5.990 1.00 91.38 110 SER A O 1
ATOM 871 N N . PRO A 1 111 ? -8.409 5.380 7.588 1.00 83.56 111 PRO A N 1
ATOM 872 C CA . PRO A 1 111 ? -9.708 4.743 7.764 1.00 83.56 111 PRO A CA 1
ATOM 873 C C . PRO A 1 111 ? -10.717 5.761 8.304 1.00 83.56 111 PRO A C 1
ATOM 875 O O . PRO A 1 111 ? -10.393 6.555 9.190 1.00 83.56 111 PRO A O 1
ATOM 878 N N . ILE A 1 112 ? -11.948 5.736 7.791 1.00 77.00 112 ILE A N 1
ATOM 879 C CA . ILE A 1 112 ? -13.038 6.502 8.393 1.00 77.00 112 ILE A CA 1
ATOM 880 C C . ILE A 1 112 ? -13.286 5.886 9.768 1.00 77.00 112 ILE A C 1
ATOM 882 O O . ILE A 1 112 ? -13.705 4.735 9.885 1.00 77.00 112 ILE A O 1
ATOM 886 N N . ASN A 1 113 ? -13.011 6.652 10.823 1.00 58.41 113 ASN A N 1
ATOM 887 C CA . ASN A 1 113 ? -13.468 6.299 12.158 1.00 58.41 113 ASN A CA 1
ATOM 888 C C . ASN A 1 113 ? -14.994 6.418 12.164 1.00 58.41 113 ASN A C 1
ATOM 890 O O . ASN A 1 113 ? -15.543 7.487 12.432 1.00 58.41 113 ASN A O 1
ATOM 894 N N . ILE A 1 114 ? -15.684 5.320 11.860 1.00 46.06 114 ILE A N 1
ATOM 895 C CA . ILE A 1 114 ? -17.075 5.155 12.270 1.00 46.06 114 ILE A CA 1
ATOM 896 C C . ILE A 1 114 ? -17.018 5.186 13.797 1.00 46.06 114 ILE A C 1
ATOM 898 O O . ILE A 1 114 ? -16.396 4.316 14.407 1.00 46.06 114 ILE A O 1
ATOM 902 N N . GLY A 1 115 ? -17.530 6.271 14.384 1.00 43.97 115 GLY A N 1
ATOM 903 C CA . GLY A 1 115 ? -17.424 6.556 15.811 1.00 43.97 115 GLY A CA 1
ATOM 904 C C . GLY A 1 115 ? -17.705 5.318 16.661 1.00 43.97 115 GLY A C 1
ATOM 905 O O . GLY A 1 115 ? -18.701 4.628 16.448 1.00 43.97 115 GLY A O 1
ATOM 906 N N . ARG A 1 116 ?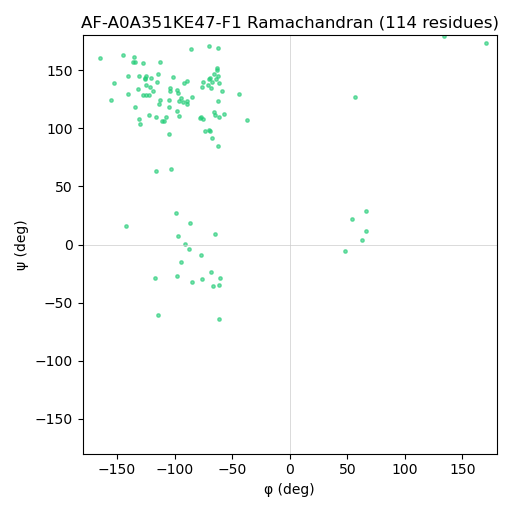 -16.793 5.044 17.594 1.00 37.34 116 ARG A N 1
ATOM 907 C CA . ARG A 1 116 ? -17.109 4.251 18.780 1.00 37.34 116 ARG A CA 1
ATOM 908 C C . ARG A 1 116 ? -17.986 5.072 19.712 1.00 37.34 116 ARG A C 1
ATOM 910 O O . ARG A 1 116 ? -17.708 6.288 19.827 1.00 37.34 116 ARG A O 1
#

Nearest PDB structures (foldseek):
  2wyh-assembly1_B  TM=7.858E-01  e=6.743E-02  Streptococcus pyogenes M1 GAS
  2wyi-assembly1_A  TM=8.071E-01  e=1.717E-01  Streptococcus pyogenes M1 GAS
  2wyi-assembly1_B  TM=7.984E-01  e=2.260E-01  Streptococcus pyogenes M1 GAS
  2wyh-assembly1_A  TM=8.007E-01  e=2.387E-01  Streptococcus pyogenes M1 GAS
  2ygc-assembly1_B  TM=3.375E-01  e=5.789E+00  Vaccinia virus Western Reserve

pLDDT: mean 79.79, std 20.44, range [32.34, 96.94]